Protein AF-A0A3L7P9T0-F1 (afdb_monomer_lite)

Sequence (134 aa):
MLFSHPSHRLPLMLLLAAAWAGSAAADTLTSGWISLGSGTQTPYYIRTTAVPGPTVMIVGGVHGDEPGGAAAANQIRTWSITKGTLVVIPSAAPQALDAGTREIPLEGNLNRNFPGVGESITATTGSTATALWA

Foldseek 3Di:
DDDDDDDDDDPPPDPPPPPPPPPQQDWDKDKDWQDLPPPDIFMKIKTAGPAADDEDEQEAALFQLRQPSLVVLVVCSPDDDDHGMYMTTSHLQVCRVVVNGRARVPQGRSVVQADDPPGDNCRGGGSSNNRVSD

pLDDT: mean 88.61, std 16.9, range [43.78, 98.88]

Structure (mmCIF, N/CA/C/O backbone):
data_AF-A0A3L7P9T0-F1
#
_entry.id   AF-A0A3L7P9T0-F1
#
loop_
_atom_site.group_PDB
_atom_site.id
_atom_site.type_symbol
_atom_site.label_atom_id
_atom_site.label_alt_id
_atom_site.label_comp_id
_atom_site.label_asym_id
_atom_site.label_entity_id
_atom_site.label_seq_id
_atom_site.pdbx_PDB_ins_code
_atom_site.Cartn_x
_atom_site.Cartn_y
_atom_site.Cartn_z
_atom_site.occupancy
_atom_site.B_iso_or_equiv
_atom_site.auth_seq_id
_atom_site.auth_comp_id
_atom_site.auth_asym_id
_atom_site.auth_atom_id
_atom_site.pdbx_PDB_model_num
ATOM 1 N N . MET A 1 1 ? -71.362 10.117 65.753 1.00 43.78 1 MET A N 1
ATOM 2 C CA . MET A 1 1 ? -70.928 9.124 64.749 1.00 43.78 1 MET A CA 1
ATOM 3 C C . MET A 1 1 ? -69.881 9.794 63.877 1.00 43.78 1 MET A C 1
ATOM 5 O O . MET A 1 1 ? -70.180 10.815 63.274 1.00 43.78 1 MET A O 1
ATOM 9 N N . LEU A 1 2 ? -68.642 9.301 63.945 1.00 46.09 2 LEU A N 1
ATOM 10 C CA . LEU A 1 2 ? -67.500 9.752 63.147 1.00 46.09 2 LEU A CA 1
ATOM 11 C C . LEU A 1 2 ? -67.660 9.271 61.702 1.00 46.09 2 LEU A C 1
ATOM 13 O O . LEU A 1 2 ? -67.942 8.092 61.529 1.00 46.09 2 LEU A O 1
ATOM 17 N N . PHE A 1 3 ? -67.339 10.101 60.706 1.00 45.12 3 PHE A N 1
ATOM 18 C CA . PHE A 1 3 ? -66.790 9.592 59.445 1.00 45.12 3 PHE A CA 1
ATOM 19 C C . PHE A 1 3 ? -65.657 10.490 58.935 1.00 45.12 3 PHE A C 1
ATOM 21 O O . PHE A 1 3 ? -65.831 11.660 58.604 1.00 45.12 3 PHE A O 1
ATOM 28 N N . SER A 1 4 ? -64.473 9.882 58.954 1.00 45.28 4 SER A N 1
ATOM 29 C CA . SER A 1 4 ? -63.189 10.340 58.433 1.00 45.28 4 SER A CA 1
ATOM 30 C C . SER A 1 4 ? -63.207 10.356 56.899 1.00 45.28 4 SER A C 1
ATOM 32 O O . SER A 1 4 ? -63.693 9.405 56.290 1.00 45.28 4 SER A O 1
ATOM 34 N N . HIS A 1 5 ? -62.668 11.405 56.272 1.00 47.41 5 HIS A N 1
ATOM 35 C CA . HIS A 1 5 ? -62.329 11.397 54.844 1.00 47.41 5 HIS A CA 1
ATOM 36 C C . HIS A 1 5 ? -60.896 10.863 54.673 1.00 47.41 5 HIS A C 1
ATOM 38 O O . HIS A 1 5 ? -59.975 11.468 55.229 1.00 47.41 5 HIS A O 1
ATOM 44 N N . PRO A 1 6 ? -60.655 9.786 53.902 1.00 55.00 6 PRO A N 1
ATOM 45 C CA . PRO A 1 6 ? -59.304 9.358 53.587 1.00 55.00 6 PRO A CA 1
ATOM 46 C C . PRO A 1 6 ? -58.730 10.192 52.438 1.00 55.00 6 PRO A C 1
ATOM 48 O O . PRO A 1 6 ? -59.330 10.369 51.379 1.00 55.00 6 PRO A O 1
ATOM 51 N N . SER A 1 7 ? -57.528 10.704 52.668 1.00 58.28 7 SER A N 1
ATOM 52 C CA . SER A 1 7 ? -56.674 11.378 51.703 1.00 58.28 7 SER A CA 1
ATOM 53 C C . SER A 1 7 ? -55.939 10.346 50.842 1.00 58.28 7 SER A C 1
ATOM 55 O O . SER A 1 7 ? -54.986 9.711 51.287 1.00 58.28 7 SER A O 1
ATOM 57 N N . HIS A 1 8 ? -56.338 10.192 49.579 1.00 48.03 8 HIS A N 1
ATOM 58 C CA . HIS A 1 8 ? -55.578 9.397 48.613 1.00 48.03 8 HIS A CA 1
ATOM 59 C C . HIS A 1 8 ? -54.615 10.299 47.839 1.00 48.03 8 HIS A C 1
ATOM 61 O O . HIS A 1 8 ? -54.967 10.921 46.839 1.00 48.03 8 HIS A O 1
ATOM 67 N N . ARG A 1 9 ? -53.372 10.382 48.324 1.00 58.03 9 ARG A N 1
ATOM 68 C CA . ARG A 1 9 ? -52.239 10.868 47.531 1.00 58.03 9 ARG A CA 1
ATOM 69 C C . ARG A 1 9 ? -51.804 9.730 46.605 1.00 58.03 9 ARG A C 1
ATOM 71 O O . ARG A 1 9 ? -51.322 8.714 47.096 1.00 58.03 9 ARG A O 1
ATOM 78 N N . LEU A 1 10 ? -51.970 9.882 45.291 1.00 51.66 10 LEU A N 1
ATOM 79 C CA . LEU A 1 10 ? -51.287 9.008 44.334 1.00 51.66 10 LEU A CA 1
ATOM 80 C C . LEU A 1 10 ? -49.772 9.261 44.435 1.00 51.66 10 LEU A C 1
ATOM 82 O O . LEU A 1 10 ? -49.360 10.419 44.329 1.00 51.66 10 LEU A O 1
ATOM 86 N N . PRO A 1 11 ? -48.920 8.235 44.596 1.00 52.88 11 PRO A N 1
ATOM 87 C CA . PRO A 1 11 ? -47.496 8.406 44.380 1.00 52.88 11 PRO A CA 1
ATOM 88 C C . PRO A 1 11 ? -47.233 8.389 42.869 1.00 52.88 11 PRO A C 1
ATOM 90 O O . PRO A 1 11 ? -47.448 7.387 42.190 1.00 52.88 11 PRO A O 1
ATOM 93 N N . LEU A 1 12 ? -46.770 9.519 42.336 1.00 52.06 12 LEU A N 1
ATOM 94 C CA . LEU A 1 12 ? -46.211 9.613 40.992 1.00 52.06 12 LEU A CA 1
ATOM 95 C C . LEU A 1 12 ? -44.871 8.855 40.980 1.00 52.06 12 LEU A C 1
ATOM 97 O O . LEU A 1 12 ? -43.827 9.423 41.292 1.00 52.06 12 LEU A O 1
ATOM 101 N N . MET A 1 13 ? -44.894 7.559 40.664 1.00 54.59 13 MET A N 1
ATOM 102 C CA . MET A 1 13 ? -43.674 6.816 40.334 1.00 54.59 13 MET A CA 1
ATOM 103 C C . MET A 1 13 ? -43.201 7.255 38.944 1.00 54.59 13 MET A C 1
ATOM 105 O O . MET A 1 13 ? -43.663 6.745 37.926 1.00 54.59 13 MET A O 1
ATOM 109 N N . LEU A 1 14 ? -42.271 8.214 38.902 1.00 55.16 14 LEU A N 1
ATOM 110 C CA . LEU A 1 14 ? -41.433 8.446 37.728 1.00 55.16 14 LEU A CA 1
ATOM 111 C C . LEU A 1 14 ? -40.495 7.241 37.555 1.00 55.16 14 LEU A C 1
ATOM 113 O O . LEU A 1 14 ? -39.479 7.121 38.235 1.00 55.16 14 LEU A O 1
ATOM 117 N N . LEU A 1 15 ? -40.834 6.350 36.627 1.00 55.00 15 LEU A N 1
ATOM 118 C CA . LEU A 1 15 ? -39.900 5.373 36.074 1.00 55.00 15 LEU A CA 1
ATOM 119 C C . LEU A 1 15 ? -38.939 6.106 35.124 1.00 55.00 15 LEU A C 1
ATOM 121 O O . LEU A 1 15 ? -39.230 6.262 33.940 1.00 55.00 15 LEU A O 1
ATOM 125 N N . LEU A 1 16 ? -37.786 6.559 35.629 1.00 58.47 16 LEU A N 1
ATOM 126 C CA . LEU A 1 16 ? -36.643 6.853 34.760 1.00 58.47 16 LEU A CA 1
ATOM 127 C C . LEU A 1 16 ? -36.048 5.520 34.290 1.00 58.47 16 LEU A C 1
ATOM 129 O O . LEU A 1 16 ? -35.190 4.934 34.947 1.00 58.47 16 LEU A O 1
ATOM 133 N N . ALA A 1 17 ? -36.503 5.038 33.137 1.00 59.44 17 ALA A N 1
ATOM 134 C CA . ALA A 1 17 ? -35.772 4.031 32.385 1.00 59.44 17 ALA A CA 1
ATOM 135 C C . ALA A 1 17 ? -34.532 4.703 31.776 1.00 59.44 17 ALA A C 1
ATOM 137 O O . ALA A 1 17 ? -34.589 5.294 30.699 1.00 59.44 17 ALA A O 1
ATOM 138 N N . ALA A 1 18 ? -33.405 4.658 32.488 1.00 60.34 18 ALA A N 1
ATOM 139 C CA . ALA A 1 18 ? -32.116 5.012 31.913 1.00 60.34 18 ALA A CA 1
ATOM 140 C C . ALA A 1 18 ? -31.734 3.927 30.896 1.00 60.34 18 ALA A C 1
ATOM 142 O O . ALA A 1 18 ? -31.182 2.886 31.250 1.00 60.34 18 ALA A O 1
ATOM 143 N N . ALA A 1 19 ? -32.065 4.154 29.626 1.00 58.62 19 ALA A N 1
ATOM 144 C CA . ALA A 1 19 ? -31.534 3.364 28.530 1.00 58.62 19 ALA A CA 1
ATOM 145 C C . ALA A 1 19 ? -30.025 3.632 28.445 1.00 58.62 19 ALA A C 1
ATOM 147 O O . ALA A 1 19 ? -29.583 4.615 27.853 1.00 58.62 19 ALA A O 1
ATOM 148 N N . TRP A 1 20 ? -29.227 2.766 29.070 1.00 59.97 20 TRP A N 1
ATOM 149 C CA . TRP A 1 20 ? -27.795 2.680 28.813 1.00 59.97 20 TRP A CA 1
ATOM 150 C C . TRP A 1 20 ? -27.614 2.090 27.413 1.00 59.97 20 TRP A C 1
ATOM 152 O O . TRP A 1 20 ? -27.397 0.893 27.233 1.00 59.97 20 TRP A O 1
ATOM 162 N N . ALA A 1 21 ? -27.760 2.933 26.392 1.00 57.53 21 ALA A N 1
ATOM 163 C CA . ALA A 1 21 ? -27.216 2.631 25.084 1.00 57.53 21 ALA A CA 1
ATOM 164 C C . ALA A 1 21 ? -25.694 2.668 25.243 1.00 57.53 21 ALA A C 1
ATOM 166 O O . ALA A 1 21 ? -25.085 3.738 25.244 1.00 57.53 21 ALA A O 1
ATOM 167 N N . GLY A 1 22 ? -25.081 1.503 25.460 1.00 53.19 22 GLY A N 1
ATOM 168 C CA . GLY A 1 22 ? -23.640 1.365 25.319 1.00 53.19 22 GLY A CA 1
ATOM 169 C C . GLY A 1 22 ? -23.285 1.843 23.919 1.00 53.19 22 GLY A C 1
ATOM 170 O O . GLY A 1 22 ? -23.660 1.203 22.940 1.00 53.19 22 GLY A O 1
ATOM 171 N N . SER A 1 23 ? -22.643 3.006 23.820 1.00 59.69 23 SER A N 1
ATOM 172 C CA . SER A 1 23 ? -22.140 3.501 22.548 1.00 59.69 23 SER A CA 1
ATOM 173 C C . SER A 1 23 ? -21.112 2.478 22.082 1.00 59.69 23 SER A C 1
ATOM 175 O O . SER A 1 23 ? -20.036 2.372 22.673 1.00 59.69 23 SER A O 1
ATOM 177 N N . ALA A 1 24 ? -21.463 1.648 21.098 1.00 59.62 24 ALA A N 1
ATOM 178 C CA . ALA A 1 24 ? -20.465 0.864 20.396 1.00 59.62 24 ALA A CA 1
ATOM 179 C C . ALA A 1 24 ? -19.490 1.895 19.835 1.00 59.62 24 ALA A C 1
ATOM 181 O O . ALA A 1 24 ? -19.885 2.712 19.005 1.00 59.62 24 ALA A O 1
ATOM 182 N N . ALA A 1 25 ? -18.272 1.944 20.377 1.00 62.47 25 ALA A N 1
ATOM 183 C CA . ALA A 1 25 ? -17.269 2.882 19.910 1.00 62.47 25 ALA A CA 1
ATOM 184 C C . ALA A 1 25 ? -17.086 2.634 18.410 1.00 62.47 25 ALA A C 1
ATOM 186 O O . ALA A 1 25 ? -16.569 1.588 18.017 1.00 62.47 25 ALA A O 1
ATOM 187 N N . ALA A 1 26 ? -17.615 3.550 17.597 1.00 70.69 26 ALA A N 1
ATOM 188 C CA . ALA A 1 26 ? -17.604 3.425 16.152 1.00 70.69 26 ALA A CA 1
ATOM 189 C C . ALA A 1 26 ? -16.150 3.311 15.690 1.00 70.69 26 ALA A C 1
ATOM 191 O O . ALA A 1 26 ? -15.275 4.020 16.195 1.00 70.69 26 ALA A O 1
ATOM 192 N N . ASP A 1 27 ? -15.884 2.395 14.767 1.00 87.12 27 ASP A N 1
ATOM 193 C CA . ASP A 1 27 ? -14.578 2.320 14.146 1.00 87.12 27 ASP A CA 1
ATOM 194 C C . ASP A 1 27 ? -14.406 3.496 13.175 1.00 87.12 27 ASP A C 1
ATOM 196 O O . ASP A 1 27 ? -15.304 3.867 12.419 1.00 87.12 27 ASP A O 1
ATOM 200 N N . THR A 1 28 ? -13.241 4.131 13.224 1.00 94.75 28 THR A N 1
ATOM 201 C CA . THR A 1 28 ? -12.940 5.289 12.381 1.00 94.75 28 THR A CA 1
ATOM 202 C C . THR A 1 28 ? -12.283 4.800 11.105 1.00 94.75 28 THR A C 1
ATOM 204 O O . THR A 1 28 ? -11.268 4.112 11.179 1.00 94.75 28 THR A O 1
ATOM 207 N N . LEU A 1 29 ? -12.825 5.181 9.946 1.00 96.88 29 LEU A N 1
ATOM 208 C CA . LEU A 1 29 ? -12.190 4.981 8.645 1.00 96.88 29 LEU A CA 1
ATOM 209 C C . LEU A 1 29 ? -11.655 6.316 8.120 1.00 96.88 29 LEU A C 1
ATOM 211 O O . LEU A 1 29 ? -12.430 7.214 7.795 1.00 96.88 29 LEU A O 1
ATOM 215 N N . THR A 1 30 ? -10.339 6.408 7.981 1.00 97.69 30 THR A N 1
ATOM 216 C CA . THR A 1 30 ? -9.649 7.523 7.326 1.00 97.69 30 THR A CA 1
ATOM 217 C C . THR A 1 30 ? -9.069 7.043 6.002 1.00 97.69 30 THR A C 1
ATOM 219 O O . THR A 1 30 ? -8.604 5.910 5.895 1.00 97.69 30 THR A O 1
ATOM 222 N N . SER A 1 31 ? -9.072 7.895 4.982 1.00 98.31 31 SER A N 1
ATOM 223 C CA . SER A 1 31 ? -8.452 7.596 3.690 1.00 98.31 31 SER A CA 1
ATOM 224 C C . SER A 1 31 ? -7.767 8.820 3.111 1.00 98.31 31 SER A C 1
ATOM 226 O O . SER A 1 31 ? -8.177 9.948 3.384 1.00 98.31 31 SER A O 1
ATOM 228 N N . GLY A 1 32 ? -6.780 8.590 2.258 1.00 98.44 32 GLY A N 1
ATOM 229 C CA . GLY A 1 32 ? -6.085 9.641 1.530 1.00 98.44 32 GLY A CA 1
ATOM 230 C C . GLY A 1 32 ? -5.346 9.078 0.328 1.00 98.44 32 GLY A C 1
ATOM 231 O O . GLY A 1 32 ? -5.596 7.948 -0.092 1.00 98.44 32 GLY A O 1
ATOM 232 N N . TRP A 1 33 ? -4.433 9.877 -0.209 1.00 98.44 33 TRP A N 1
ATOM 233 C CA . TRP A 1 33 ? -3.645 9.542 -1.387 1.00 98.44 33 TRP A CA 1
ATOM 234 C C . TRP A 1 33 ? -2.156 9.667 -1.078 1.00 98.44 33 TRP A C 1
ATOM 236 O O . TRP A 1 33 ? -1.737 10.618 -0.419 1.00 98.44 33 TRP A O 1
ATOM 246 N N . ILE A 1 34 ? -1.369 8.713 -1.568 1.00 98.31 34 ILE A N 1
ATOM 247 C CA . ILE A 1 34 ? 0.094 8.762 -1.592 1.00 98.31 34 ILE A CA 1
ATOM 248 C C . ILE A 1 34 ? 0.491 9.202 -2.999 1.00 98.31 34 ILE A C 1
ATOM 250 O O . ILE A 1 34 ? 0.130 8.537 -3.969 1.00 98.31 34 ILE A O 1
ATOM 254 N N . SER A 1 35 ? 1.208 10.318 -3.118 1.00 97.81 35 SER A N 1
ATOM 255 C CA . SER A 1 35 ? 1.745 10.784 -4.401 1.00 97.81 35 SER A CA 1
ATOM 256 C C . SER A 1 35 ? 2.966 9.948 -4.777 1.00 97.81 35 SER A C 1
ATOM 258 O O . SER A 1 35 ? 3.954 9.959 -4.050 1.00 97.81 35 SER A O 1
ATOM 260 N N . LEU A 1 36 ? 2.906 9.240 -5.905 1.00 96.69 36 LEU A N 1
ATOM 261 C CA . LEU A 1 36 ? 3.955 8.333 -6.390 1.00 96.69 36 LEU A CA 1
ATOM 262 C C . LEU A 1 36 ? 4.905 9.004 -7.395 1.00 96.69 36 LEU A C 1
ATOM 264 O O . LEU A 1 36 ? 5.685 8.327 -8.052 1.00 96.69 36 LEU A O 1
ATOM 268 N N . GLY A 1 37 ? 4.825 10.330 -7.541 1.00 91.19 37 GLY A N 1
ATOM 269 C CA . GLY A 1 37 ? 5.550 11.067 -8.576 1.00 91.19 37 GLY A CA 1
ATOM 270 C C . GLY A 1 37 ? 4.837 11.054 -9.932 1.00 91.19 37 GLY A C 1
ATOM 271 O O . GLY A 1 37 ? 3.866 10.332 -10.153 1.00 91.19 37 GLY A O 1
ATOM 272 N N . SER A 1 38 ? 5.285 11.925 -10.844 1.00 87.50 38 SER A N 1
ATOM 273 C CA . SER A 1 38 ? 4.786 12.011 -12.232 1.00 87.50 38 SER A CA 1
ATOM 274 C C . SER A 1 38 ? 3.255 12.096 -12.367 1.00 87.50 38 SER A C 1
ATOM 276 O O . SER A 1 38 ? 2.673 11.584 -13.319 1.00 87.50 38 SER A O 1
ATOM 278 N N . GLY A 1 39 ? 2.582 12.717 -11.393 1.00 91.31 39 GLY A N 1
ATOM 279 C CA . GLY A 1 39 ? 1.120 12.845 -11.359 1.00 91.31 39 GLY A CA 1
ATOM 280 C C . GLY A 1 39 ? 0.356 11.563 -11.003 1.00 91.31 39 GLY A C 1
ATOM 281 O O . GLY A 1 39 ? -0.873 11.583 -11.007 1.00 91.31 39 GLY A O 1
ATOM 282 N N . THR A 1 40 ? 1.044 10.465 -10.676 1.00 94.50 40 THR A N 1
ATOM 283 C CA . THR A 1 40 ? 0.403 9.228 -10.212 1.00 94.50 40 THR A CA 1
ATOM 284 C C . THR A 1 40 ? 0.216 9.249 -8.699 1.00 94.50 40 THR A C 1
ATOM 286 O O . THR A 1 40 ? 1.035 9.788 -7.958 1.00 94.50 40 THR A O 1
ATOM 289 N N . GLN A 1 41 ? -0.865 8.634 -8.230 1.00 97.81 41 GLN A N 1
ATOM 290 C CA . GLN A 1 41 ? -1.165 8.480 -6.815 1.00 97.81 41 GLN A CA 1
ATOM 291 C C . GLN A 1 41 ? -1.816 7.126 -6.539 1.00 97.81 41 GLN A C 1
ATOM 293 O O . GLN A 1 41 ? -2.500 6.575 -7.402 1.00 97.81 41 GLN A O 1
ATOM 298 N N . THR A 1 42 ? -1.634 6.610 -5.327 1.00 98.31 42 THR A N 1
ATOM 299 C CA . THR A 1 42 ? -2.339 5.416 -4.841 1.00 98.31 42 THR A CA 1
ATOM 300 C C . THR A 1 42 ? -3.132 5.729 -3.575 1.00 98.31 42 THR A C 1
ATOM 302 O O . THR A 1 42 ? -2.649 6.492 -2.732 1.00 98.31 42 THR A O 1
ATOM 305 N N . PRO A 1 43 ? -4.362 5.205 -3.420 1.00 98.50 43 PRO A N 1
ATOM 306 C CA . PRO A 1 43 ? -5.138 5.451 -2.222 1.00 98.50 43 PRO A CA 1
ATOM 307 C C . PRO A 1 43 ? -4.658 4.577 -1.061 1.00 98.50 43 PRO A C 1
ATOM 309 O O . PRO A 1 43 ? -4.302 3.409 -1.237 1.00 98.50 43 PRO A O 1
ATOM 312 N N . TYR A 1 44 ? -4.761 5.115 0.149 1.00 98.69 44 TYR A N 1
ATOM 313 C CA . TYR A 1 44 ? -4.640 4.341 1.380 1.00 98.69 44 TYR A CA 1
ATOM 314 C C . TYR A 1 44 ? -5.914 4.449 2.220 1.00 98.69 44 TYR A C 1
ATOM 316 O O . TYR A 1 44 ? -6.661 5.429 2.139 1.00 98.69 44 TYR A O 1
ATOM 324 N N . TYR A 1 45 ? -6.134 3.443 3.062 1.00 98.75 45 TYR A N 1
ATOM 325 C CA . TYR A 1 45 ? -7.250 3.360 3.998 1.00 98.75 45 TYR A CA 1
ATOM 326 C C . TYR A 1 45 ? -6.727 2.923 5.362 1.00 98.75 45 TYR A C 1
ATOM 328 O O . TYR A 1 45 ? -5.952 1.975 5.446 1.00 98.75 45 TYR A O 1
ATOM 336 N N . ILE A 1 46 ? -7.153 3.596 6.425 1.00 98.56 46 ILE A N 1
ATOM 337 C CA . ILE A 1 46 ? -6.808 3.273 7.809 1.00 98.56 46 ILE A CA 1
ATOM 338 C C . ILE A 1 46 ? -8.109 3.140 8.584 1.00 98.56 46 ILE A C 1
ATOM 340 O O . ILE A 1 46 ? -8.837 4.120 8.748 1.00 98.56 46 ILE A O 1
ATOM 344 N N . ARG A 1 47 ? -8.400 1.930 9.057 1.00 98.06 47 ARG A N 1
ATOM 345 C CA . ARG A 1 47 ? -9.504 1.661 9.974 1.00 98.06 47 ARG A CA 1
ATOM 346 C C . ARG A 1 47 ? -8.954 1.438 11.375 1.00 98.06 47 ARG A C 1
ATOM 348 O O . ARG A 1 47 ? -8.162 0.521 11.567 1.00 98.06 47 ARG A O 1
ATOM 355 N N . THR A 1 48 ? -9.404 2.226 12.344 1.00 97.75 48 THR A N 1
ATOM 356 C CA . THR A 1 48 ? -8.962 2.138 13.743 1.00 97.75 48 THR A CA 1
ATOM 357 C C . THR A 1 48 ? -10.156 1.921 14.660 1.00 97.75 48 THR A C 1
ATOM 359 O O . THR A 1 48 ? -11.189 2.571 14.512 1.00 97.75 48 THR A O 1
ATOM 362 N N . THR A 1 49 ? -10.006 1.027 15.634 1.00 96.81 49 THR A N 1
ATOM 363 C CA . THR A 1 49 ? -11.013 0.793 16.682 1.00 96.81 49 THR A CA 1
ATOM 364 C C . THR A 1 49 ? -10.588 1.425 18.006 1.00 96.81 49 THR A C 1
ATOM 366 O O . THR A 1 49 ? -9.404 1.660 18.238 1.00 96.81 49 THR A O 1
ATOM 369 N N . ALA A 1 50 ? -11.539 1.638 18.918 1.00 95.06 50 ALA A N 1
ATOM 370 C CA . ALA A 1 50 ? -11.224 2.061 20.284 1.00 95.06 50 ALA A CA 1
ATOM 371 C C . ALA A 1 50 ? -10.625 0.938 21.155 1.00 95.06 50 ALA A C 1
ATOM 373 O O . ALA A 1 50 ? -10.104 1.214 22.234 1.00 95.06 50 ALA A O 1
ATOM 374 N N . VAL A 1 51 ? -10.710 -0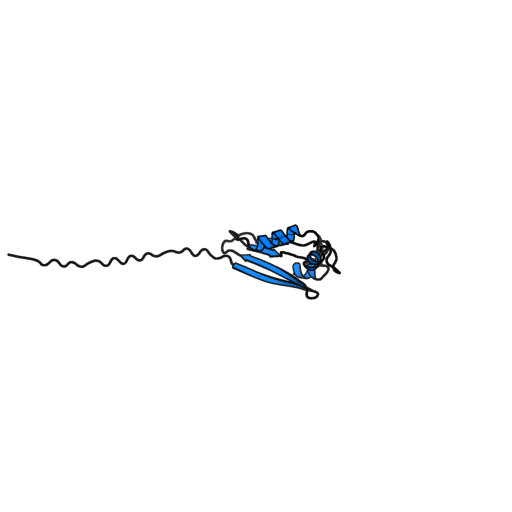.325 20.718 1.00 95.75 51 VAL A N 1
ATOM 375 C CA . VAL A 1 51 ? -10.171 -1.474 21.456 1.00 95.75 51 VAL A CA 1
ATOM 376 C C . VAL A 1 51 ? -8.704 -1.672 21.059 1.00 95.75 51 VAL A C 1
ATOM 378 O O . VAL A 1 51 ? -8.435 -1.967 19.892 1.00 95.75 51 VAL A O 1
ATOM 381 N N . PRO A 1 52 ? -7.738 -1.563 21.993 1.00 95.38 52 PRO A N 1
ATOM 382 C CA . PRO A 1 52 ? -6.328 -1.757 21.675 1.00 95.38 52 PRO A CA 1
ATOM 383 C C . PRO A 1 52 ? -6.052 -3.129 21.047 1.00 95.38 52 PRO A C 1
ATOM 385 O O . PRO A 1 52 ? -6.606 -4.156 21.448 1.00 95.38 52 PRO A O 1
ATOM 388 N N . GLY A 1 53 ? -5.164 -3.151 20.059 1.00 96.88 53 GLY A N 1
ATOM 389 C CA . GLY A 1 53 ? -4.819 -4.348 19.306 1.00 96.88 53 GLY A CA 1
ATOM 390 C C . GLY A 1 53 ? -3.661 -4.092 18.342 1.00 96.88 53 GLY A C 1
ATOM 391 O O . GLY A 1 53 ? -3.128 -2.983 18.314 1.00 96.88 53 GLY A O 1
ATOM 392 N N . PRO A 1 54 ? -3.253 -5.110 17.570 1.00 98.38 54 PRO A N 1
ATOM 393 C CA . PRO A 1 54 ? -2.166 -4.969 16.612 1.00 98.38 54 PRO A CA 1
ATOM 394 C C . PRO A 1 54 ? -2.539 -4.028 15.462 1.00 98.38 54 PRO A C 1
ATOM 396 O O . PRO A 1 54 ? -3.716 -3.847 15.139 1.00 98.38 54 PRO A O 1
ATOM 399 N N . THR A 1 55 ? -1.512 -3.499 14.802 1.00 98.62 55 THR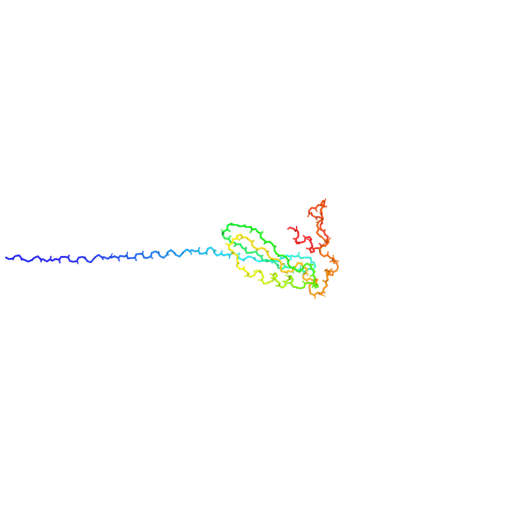 A N 1
ATOM 400 C CA . THR A 1 55 ? -1.641 -2.893 13.477 1.00 98.62 55 THR A CA 1
ATOM 401 C C . THR A 1 55 ? -1.332 -3.947 12.424 1.00 98.62 55 THR A C 1
ATOM 403 O O . THR A 1 55 ? -0.277 -4.579 12.474 1.00 98.62 55 THR A O 1
ATOM 406 N N . VAL A 1 56 ? -2.237 -4.127 11.465 1.00 98.50 56 VAL A N 1
ATOM 407 C CA . VAL A 1 56 ? -2.028 -4.976 10.286 1.00 98.50 56 VAL A CA 1
ATOM 408 C C . VAL A 1 56 ? -2.022 -4.087 9.052 1.00 98.50 56 VAL A C 1
ATOM 410 O O . VAL A 1 56 ? -2.959 -3.319 8.847 1.00 98.50 56 VAL A O 1
ATOM 413 N N . MET A 1 57 ? -0.979 -4.199 8.232 1.00 98.44 57 MET A N 1
ATOM 414 C CA . MET A 1 57 ? -0.887 -3.523 6.941 1.00 98.44 57 MET A CA 1
ATOM 415 C C . MET A 1 57 ? -1.049 -4.536 5.810 1.00 98.44 57 MET A C 1
ATOM 417 O O . MET A 1 57 ? -0.405 -5.584 5.814 1.00 98.44 57 MET A O 1
ATOM 421 N N . ILE A 1 58 ? -1.905 -4.217 4.844 1.00 98.62 58 ILE A N 1
ATOM 422 C CA . ILE A 1 58 ? -2.152 -5.023 3.650 1.00 98.62 58 ILE A CA 1
ATOM 423 C C . ILE A 1 58 ? -1.833 -4.173 2.429 1.00 98.62 58 ILE A C 1
ATOM 425 O O . ILE A 1 58 ? -2.406 -3.101 2.237 1.00 98.62 58 ILE A O 1
ATOM 429 N N . VAL A 1 59 ? -0.932 -4.675 1.592 1.00 98.56 59 VAL A N 1
ATOM 430 C CA . VAL A 1 59 ? -0.529 -4.027 0.346 1.00 98.56 59 VAL A CA 1
ATOM 431 C C . VAL A 1 59 ? -0.817 -4.980 -0.805 1.00 98.56 59 VAL A C 1
ATOM 433 O O . VAL A 1 59 ? -0.307 -6.099 -0.830 1.00 98.56 59 VAL A O 1
ATOM 436 N N . GLY A 1 60 ? -1.665 -4.546 -1.732 1.00 98.56 60 GLY A N 1
ATOM 437 C CA . GLY A 1 60 ? -1.935 -5.246 -2.987 1.00 98.56 60 GLY A CA 1
ATOM 438 C C . GLY A 1 60 ? -1.198 -4.599 -4.160 1.00 98.56 60 GLY A C 1
ATOM 439 O O . GLY A 1 60 ? -0.687 -3.488 -4.045 1.00 98.56 60 GLY A O 1
ATOM 440 N N . GLY A 1 61 ? -1.149 -5.289 -5.302 1.00 98.06 61 GLY A N 1
ATOM 441 C CA . GLY A 1 61 ? -0.692 -4.708 -6.572 1.00 98.06 61 GLY A CA 1
ATOM 442 C C . GLY A 1 61 ? 0.757 -4.217 -6.568 1.00 98.06 61 GLY A C 1
ATOM 443 O O . GLY A 1 61 ? 1.026 -3.122 -7.052 1.00 98.06 61 GLY A O 1
ATOM 444 N N . VAL A 1 62 ? 1.683 -4.990 -5.990 1.00 98.19 62 VAL A N 1
ATOM 445 C CA . VAL A 1 62 ? 3.130 -4.713 -6.099 1.00 98.19 62 VAL A CA 1
ATOM 446 C C . VAL A 1 62 ? 3.630 -4.980 -7.523 1.00 98.19 62 VAL A C 1
ATOM 448 O O . VAL A 1 62 ? 4.465 -4.237 -8.032 1.00 98.19 62 VAL A O 1
ATOM 451 N N . HIS A 1 63 ? 3.091 -6.016 -8.168 1.00 98.56 63 HIS A N 1
ATOM 452 C CA . HIS A 1 63 ? 3.265 -6.318 -9.588 1.00 98.56 63 HIS A CA 1
ATOM 453 C C . HIS A 1 63 ? 1.910 -6.206 -10.288 1.00 98.56 63 HIS A C 1
ATOM 455 O O . HIS A 1 63 ? 0.882 -6.593 -9.729 1.00 98.56 63 HIS A O 1
ATOM 461 N N . GLY A 1 64 ? 1.897 -5.622 -11.483 1.00 97.62 64 GLY A N 1
ATOM 462 C CA . GLY A 1 64 ? 0.665 -5.288 -12.194 1.00 97.62 64 GLY A CA 1
ATOM 463 C C . GLY A 1 64 ? 0.034 -6.434 -12.977 1.00 97.62 64 GLY A C 1
ATOM 464 O O . GLY A 1 64 ? -1.174 -6.447 -13.192 1.00 97.62 64 GLY A O 1
ATOM 465 N N . ASP A 1 65 ? 0.826 -7.437 -13.342 1.00 98.19 65 ASP A N 1
ATOM 466 C CA . ASP A 1 65 ? 0.373 -8.694 -13.943 1.00 98.19 65 ASP A CA 1
ATOM 467 C C . ASP A 1 65 ? -0.188 -9.694 -12.907 1.00 98.19 65 ASP A C 1
ATOM 469 O O . ASP A 1 65 ? -0.620 -10.791 -13.262 1.00 98.19 65 ASP A O 1
ATOM 473 N N . GLU A 1 66 ? -0.261 -9.296 -11.630 1.00 98.00 66 GLU A N 1
ATOM 474 C CA . GLU A 1 66 ? -0.783 -10.080 -10.502 1.00 98.00 66 GLU A CA 1
ATOM 475 C C . GLU A 1 66 ? -2.043 -9.421 -9.867 1.00 98.00 66 GLU A C 1
ATOM 477 O O . GLU A 1 66 ? -2.062 -9.085 -8.675 1.00 98.00 66 GLU A O 1
ATOM 482 N N . PRO A 1 67 ? -3.155 -9.233 -10.611 1.00 97.81 67 PRO A N 1
ATOM 483 C CA . PRO A 1 67 ? -4.286 -8.395 -10.180 1.00 97.81 67 PRO A CA 1
ATOM 484 C C . PRO A 1 67 ? -5.066 -8.937 -8.969 1.00 97.81 67 PRO A C 1
ATOM 486 O O . PRO A 1 67 ? -5.790 -8.189 -8.307 1.00 97.81 67 PRO A O 1
ATOM 489 N N . GLY A 1 68 ? -4.933 -10.229 -8.649 1.00 98.62 68 GLY A N 1
ATOM 490 C CA . GLY A 1 68 ? -5.680 -10.875 -7.564 1.00 98.62 68 GLY A CA 1
ATOM 491 C C . GLY A 1 68 ? -5.416 -10.254 -6.189 1.00 98.62 68 GLY A C 1
ATOM 492 O O . GLY A 1 68 ? -6.357 -10.025 -5.427 1.00 98.62 68 GLY A O 1
ATOM 493 N N . GLY A 1 69 ? -4.158 -9.911 -5.890 1.00 98.19 69 GLY A N 1
ATOM 494 C CA . GLY A 1 69 ? -3.797 -9.258 -4.629 1.00 98.19 69 GLY A CA 1
ATOM 495 C C . GLY A 1 69 ? -4.393 -7.854 -4.509 1.00 98.19 69 GLY A C 1
ATOM 496 O O . GLY A 1 69 ? -4.890 -7.481 -3.447 1.00 98.19 69 GLY A O 1
ATOM 497 N N . ALA A 1 70 ? -4.415 -7.100 -5.614 1.00 98.62 70 ALA A N 1
ATOM 498 C CA . ALA A 1 70 ? -5.022 -5.773 -5.647 1.00 98.62 70 ALA A CA 1
ATOM 499 C C . ALA A 1 70 ? -6.545 -5.830 -5.455 1.00 98.62 70 ALA A C 1
ATOM 501 O O . ALA A 1 70 ? -7.112 -5.071 -4.666 1.00 98.62 70 ALA A O 1
ATOM 502 N N . ALA A 1 71 ? -7.209 -6.784 -6.114 1.00 98.69 71 ALA A N 1
ATOM 503 C CA . ALA A 1 71 ? -8.642 -7.006 -5.960 1.00 98.69 71 ALA A CA 1
ATOM 504 C C . ALA A 1 71 ? -9.013 -7.405 -4.520 1.00 98.69 71 ALA A C 1
ATOM 506 O O . ALA A 1 71 ? -9.948 -6.840 -3.948 1.00 98.69 71 ALA A O 1
ATOM 507 N N . ALA A 1 72 ? -8.257 -8.325 -3.910 1.00 98.75 72 ALA A N 1
ATOM 508 C CA . ALA A 1 72 ? -8.469 -8.739 -2.525 1.00 98.75 72 ALA A CA 1
ATOM 509 C C . ALA A 1 72 ? -8.269 -7.571 -1.548 1.00 98.75 72 ALA A C 1
ATOM 511 O O . ALA A 1 72 ? -9.137 -7.312 -0.716 1.00 98.75 72 AL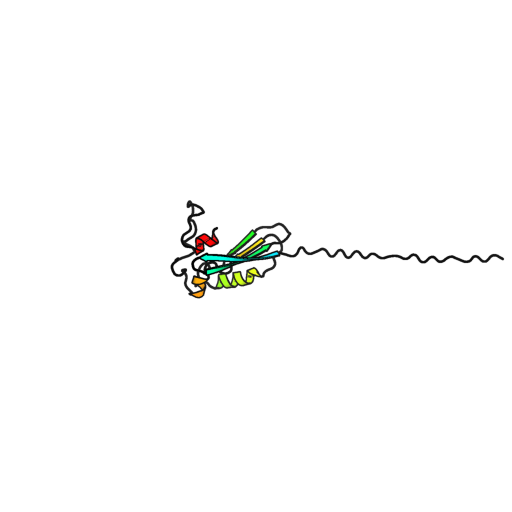A A O 1
ATOM 512 N N . ALA A 1 73 ? -7.182 -6.806 -1.682 1.00 98.75 73 ALA A N 1
ATOM 513 C CA . ALA A 1 73 ? -6.937 -5.632 -0.845 1.00 98.75 73 ALA A CA 1
ATOM 514 C C . ALA A 1 73 ? -8.044 -4.568 -1.006 1.00 98.75 73 ALA A C 1
ATOM 516 O O . ALA A 1 73 ? -8.507 -3.992 -0.018 1.00 98.75 73 ALA A O 1
ATOM 517 N N . ASN A 1 74 ? -8.547 -4.361 -2.227 1.00 98.44 74 ASN A N 1
ATOM 518 C CA . ASN A 1 74 ? -9.665 -3.451 -2.483 1.00 98.44 74 ASN A CA 1
ATOM 519 C C . ASN A 1 74 ? -10.987 -3.907 -1.836 1.00 98.44 74 ASN A C 1
ATOM 521 O O . ASN A 1 74 ? -11.819 -3.061 -1.519 1.00 98.44 74 ASN A O 1
ATOM 525 N N . GLN A 1 75 ? -11.191 -5.208 -1.616 1.00 98.56 75 GLN A N 1
ATOM 526 C CA . GLN A 1 75 ? -12.314 -5.705 -0.811 1.00 98.56 75 GLN A CA 1
ATOM 527 C C . GLN A 1 75 ? -12.035 -5.557 0.689 1.00 98.56 75 GLN A C 1
ATOM 529 O O . GLN A 1 75 ? -12.885 -5.080 1.437 1.00 98.56 75 GLN A O 1
ATOM 534 N N . ILE A 1 76 ? -10.830 -5.917 1.140 1.00 98.56 76 ILE A N 1
ATOM 535 C CA . ILE A 1 76 ? -10.467 -5.908 2.563 1.00 98.56 76 ILE A CA 1
ATOM 536 C C . ILE A 1 76 ? -10.527 -4.500 3.166 1.00 98.56 76 ILE A C 1
ATOM 538 O O . ILE A 1 76 ? -10.893 -4.354 4.331 1.00 98.56 76 ILE A O 1
ATOM 542 N N . ARG A 1 77 ? -10.264 -3.440 2.388 1.00 98.06 77 ARG A N 1
ATOM 543 C CA . ARG A 1 77 ? -10.373 -2.052 2.884 1.00 98.06 77 ARG A CA 1
ATOM 544 C C . ARG A 1 77 ? -11.753 -1.702 3.462 1.00 98.06 77 ARG A C 1
ATOM 546 O O . ARG A 1 77 ? -11.868 -0.733 4.210 1.00 98.06 77 ARG A O 1
ATOM 553 N N . THR A 1 78 ? -12.805 -2.447 3.108 1.00 96.62 78 THR A N 1
ATOM 554 C CA . THR A 1 78 ? -14.166 -2.218 3.614 1.00 96.62 78 THR A CA 1
ATOM 555 C C . THR A 1 78 ? -14.522 -3.098 4.811 1.00 96.62 78 THR A C 1
ATOM 557 O O . THR A 1 78 ? -15.612 -2.941 5.357 1.00 96.62 78 THR A O 1
ATOM 560 N N . TRP A 1 79 ? -13.651 -4.019 5.229 1.00 96.31 79 TRP A N 1
ATOM 561 C CA . TRP A 1 79 ? -13.918 -4.915 6.353 1.00 96.31 79 TRP A CA 1
ATOM 562 C C . TRP A 1 79 ? -13.964 -4.153 7.674 1.00 96.31 79 TRP A C 1
ATOM 564 O O . TRP A 1 79 ? -13.149 -3.264 7.918 1.00 96.31 79 TRP A O 1
ATOM 574 N N . SER A 1 80 ? -14.891 -4.540 8.546 1.00 94.62 80 SER A N 1
ATOM 575 C CA . SER A 1 80 ? -14.866 -4.179 9.964 1.00 94.62 80 SER A CA 1
ATOM 576 C C . SER A 1 80 ? -13.831 -5.028 10.704 1.00 94.62 80 SER A C 1
ATOM 578 O O . SER A 1 80 ? -13.686 -6.217 10.414 1.00 94.62 80 SER A O 1
ATOM 580 N N . ILE A 1 81 ? -13.173 -4.454 11.709 1.00 95.94 81 ILE A N 1
ATOM 581 C CA . ILE A 1 81 ? -12.235 -5.166 12.589 1.00 95.94 81 ILE A CA 1
ATOM 582 C C . ILE A 1 81 ? -12.686 -5.046 14.049 1.00 95.94 81 ILE A C 1
ATOM 584 O O . ILE A 1 81 ? -13.360 -4.091 14.419 1.00 95.94 81 ILE A O 1
ATOM 588 N N . THR A 1 82 ? -12.335 -6.024 14.887 1.00 95.62 82 THR A N 1
ATOM 589 C CA . THR A 1 82 ? -12.803 -6.087 16.286 1.00 95.62 82 THR A CA 1
ATOM 590 C C . THR A 1 82 ? -11.881 -5.383 17.282 1.00 95.62 82 THR A C 1
ATOM 592 O O . THR A 1 82 ? -12.336 -5.002 18.359 1.00 95.62 82 THR A O 1
ATOM 595 N N . LYS A 1 83 ? -10.592 -5.226 16.953 1.00 96.12 83 LYS A N 1
ATOM 596 C CA . LYS A 1 83 ? -9.593 -4.498 17.750 1.00 96.12 83 LYS A CA 1
ATOM 597 C C . LYS A 1 83 ? -8.394 -4.073 16.898 1.00 96.12 83 LYS A C 1
ATOM 599 O O . LYS A 1 83 ? -8.085 -4.742 15.912 1.00 96.12 83 LYS A O 1
ATOM 604 N N . GLY A 1 84 ? -7.681 -3.034 17.326 1.00 97.50 84 GLY A N 1
ATOM 605 C CA . GLY A 1 84 ? -6.461 -2.545 16.678 1.00 97.50 84 GLY A CA 1
ATOM 606 C C . GLY A 1 84 ? -6.712 -1.661 15.456 1.00 97.50 84 GLY A C 1
ATOM 607 O O . GLY A 1 84 ? -7.710 -0.930 15.410 1.00 97.50 84 GLY A O 1
ATOM 608 N N . THR A 1 85 ? -5.788 -1.745 14.494 1.00 98.44 85 THR A N 1
ATOM 609 C CA . THR A 1 85 ? -5.737 -0.898 13.294 1.00 98.44 85 THR A CA 1
ATOM 610 C C . THR A 1 85 ? -5.505 -1.739 12.040 1.00 98.44 85 THR A C 1
ATOM 612 O O . THR A 1 85 ? -4.607 -2.579 12.004 1.00 98.44 85 THR A O 1
ATOM 615 N N . LEU A 1 86 ? -6.275 -1.483 10.986 1.00 98.69 86 LEU A N 1
ATOM 616 C CA . LEU A 1 86 ? -6.093 -2.062 9.657 1.00 98.69 86 LEU A CA 1
ATOM 617 C C . LEU A 1 86 ? -5.695 -0.957 8.676 1.00 98.69 86 LEU A C 1
ATOM 619 O O . LEU A 1 86 ? -6.474 -0.038 8.431 1.00 98.69 86 LEU A O 1
ATOM 623 N N . VAL A 1 87 ? -4.498 -1.064 8.107 1.00 98.75 87 VAL A N 1
ATOM 624 C CA . VAL A 1 87 ? -3.984 -0.188 7.048 1.00 98.75 87 VAL A CA 1
ATOM 625 C C . VAL A 1 87 ? -4.032 -0.946 5.727 1.00 98.75 87 VAL A C 1
ATOM 627 O O . VAL A 1 87 ? -3.555 -2.075 5.648 1.00 98.75 87 VAL A O 1
ATOM 630 N N . VAL A 1 88 ? -4.594 -0.349 4.680 1.00 98.88 88 VAL A N 1
ATOM 631 C CA . VAL A 1 88 ? -4.710 -0.984 3.363 1.00 98.88 88 VAL A CA 1
ATOM 632 C C . VAL A 1 88 ? -4.272 -0.032 2.262 1.00 98.88 88 VAL A C 1
ATOM 634 O O . VAL A 1 88 ? -4.801 1.074 2.157 1.00 98.88 88 VAL A O 1
ATOM 637 N N . ILE A 1 89 ? -3.363 -0.496 1.407 1.00 98.81 89 ILE A N 1
ATOM 638 C CA . ILE A 1 89 ? -3.005 0.126 0.127 1.00 98.81 89 ILE A CA 1
ATOM 639 C C . ILE A 1 89 ? -3.410 -0.867 -0.968 1.00 98.81 89 ILE A C 1
ATOM 641 O O . ILE A 1 89 ? -2.719 -1.870 -1.163 1.00 98.81 89 ILE A O 1
ATOM 645 N N . PRO A 1 90 ? -4.549 -0.663 -1.656 1.00 98.69 90 PRO A N 1
ATOM 646 C CA . PRO A 1 90 ? -5.058 -1.659 -2.593 1.00 98.69 90 PRO A CA 1
ATOM 647 C C . PRO A 1 90 ? -4.150 -1.918 -3.795 1.00 98.69 90 PRO A C 1
ATOM 649 O O . PRO A 1 90 ? -4.113 -3.041 -4.281 1.00 98.69 90 PRO A O 1
ATOM 652 N N . SER A 1 91 ? -3.420 -0.909 -4.272 1.00 98.25 91 SER A N 1
ATOM 653 C CA . SER A 1 91 ? -2.493 -1.058 -5.395 1.00 98.25 91 SER A CA 1
ATOM 654 C C . SER A 1 91 ? -1.246 -0.214 -5.170 1.00 98.25 91 SER A C 1
ATOM 656 O O . SER A 1 91 ? -1.306 1.007 -5.253 1.00 98.25 91 SER A O 1
ATOM 658 N N . ALA A 1 92 ? -0.121 -0.841 -4.847 1.00 98.31 92 ALA A N 1
ATOM 659 C CA . ALA A 1 92 ? 1.150 -0.151 -4.643 1.00 98.31 92 ALA A CA 1
ATOM 660 C C . ALA A 1 92 ? 1.689 0.467 -5.942 1.00 98.31 92 ALA A C 1
ATOM 662 O O . ALA A 1 92 ? 2.252 1.558 -5.911 1.00 98.31 92 ALA A O 1
ATOM 663 N N . ALA A 1 93 ? 1.476 -0.211 -7.070 1.00 97.94 93 ALA A N 1
ATOM 664 C CA . ALA A 1 93 ? 1.933 0.185 -8.395 1.00 97.94 93 ALA A CA 1
ATOM 665 C C . ALA A 1 93 ? 0.751 0.288 -9.380 1.00 97.94 93 ALA A C 1
ATOM 667 O O . ALA A 1 93 ? 0.623 -0.550 -10.279 1.00 97.94 93 ALA A O 1
ATOM 668 N N . PRO A 1 94 ? -0.132 1.298 -9.253 1.00 97.38 94 PRO A N 1
ATOM 669 C CA . PRO A 1 94 ? -1.289 1.431 -10.135 1.00 97.38 94 PRO A CA 1
ATOM 670 C C . PRO A 1 94 ? -0.893 1.541 -11.615 1.00 97.38 94 PRO A C 1
ATOM 672 O O . PRO A 1 94 ? -1.574 0.952 -12.444 1.00 97.38 94 PRO A O 1
ATOM 675 N N . GLN A 1 95 ? 0.246 2.166 -11.958 1.00 96.62 95 GLN A N 1
ATOM 676 C CA . GLN A 1 95 ? 0.690 2.228 -13.360 1.00 96.62 95 GLN A CA 1
ATOM 677 C C . GLN A 1 95 ? 1.035 0.847 -13.935 1.00 96.62 95 GLN A C 1
ATOM 679 O O . GLN A 1 95 ? 0.766 0.584 -15.103 1.00 96.62 95 GLN A O 1
ATOM 684 N N . ALA A 1 96 ? 1.648 -0.029 -13.131 1.00 97.62 96 ALA A N 1
ATOM 685 C CA . ALA A 1 96 ? 1.967 -1.390 -13.555 1.00 97.62 96 ALA A CA 1
ATOM 686 C C . ALA A 1 96 ? 0.682 -2.208 -13.730 1.00 97.62 96 ALA A C 1
ATOM 688 O O . ALA A 1 96 ? 0.5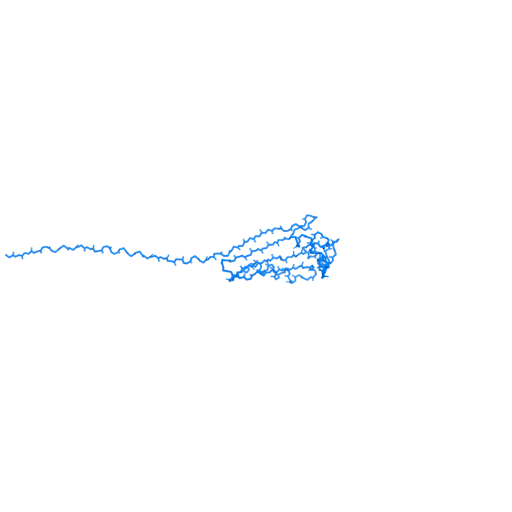47 -2.952 -14.699 1.00 97.62 96 ALA A O 1
ATOM 689 N N . LEU A 1 97 ? -0.268 -2.051 -12.799 1.00 97.56 97 LEU A N 1
ATOM 690 C CA . LEU A 1 97 ? -1.567 -2.724 -12.838 1.00 97.56 97 LEU A CA 1
ATOM 691 C C . LEU A 1 97 ? -2.382 -2.315 -14.070 1.00 97.56 97 LEU A C 1
ATOM 693 O O . LEU A 1 97 ? -2.896 -3.187 -14.765 1.00 97.56 97 LEU A O 1
ATOM 697 N N . ASP A 1 98 ? -2.440 -1.017 -14.375 1.00 96.69 98 ASP A N 1
ATOM 698 C CA . ASP A 1 98 ? -3.120 -0.493 -15.565 1.00 96.69 98 ASP A CA 1
ATOM 699 C C . ASP A 1 98 ? -2.457 -0.979 -16.865 1.00 96.69 98 ASP A C 1
ATOM 701 O O . ASP A 1 98 ? -3.140 -1.257 -17.851 1.00 96.69 98 ASP A O 1
ATOM 705 N N . ALA A 1 99 ? -1.128 -1.122 -16.864 1.00 96.94 99 ALA A N 1
ATOM 706 C CA . ALA A 1 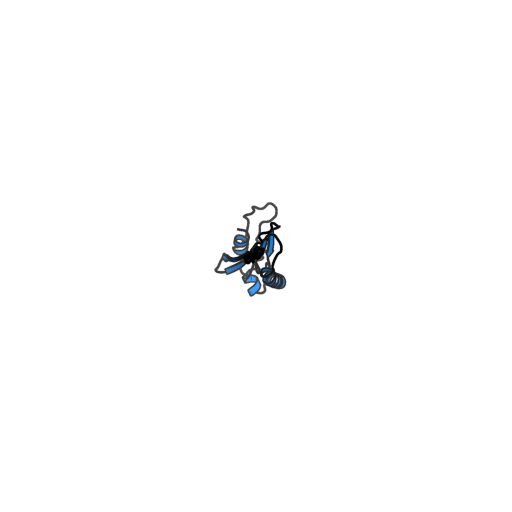99 ? -0.374 -1.665 -17.991 1.00 96.94 99 ALA A CA 1
ATOM 707 C C . ALA A 1 99 ? -0.451 -3.201 -18.103 1.00 96.94 99 ALA A C 1
ATOM 709 O O . ALA A 1 99 ? -0.085 -3.752 -19.142 1.00 96.94 99 ALA A O 1
ATOM 710 N N . GLY A 1 100 ? -0.901 -3.903 -17.056 1.00 97.88 100 GLY A N 1
ATOM 711 C CA . GLY A 1 100 ? -0.884 -5.365 -16.988 1.00 97.88 100 GLY A CA 1
ATOM 712 C C . GLY A 1 100 ? 0.530 -5.954 -17.015 1.00 97.88 100 GLY A C 1
ATOM 713 O O . GLY A 1 100 ? 0.732 -7.035 -17.569 1.00 97.88 100 GLY A O 1
ATOM 714 N N . THR A 1 101 ? 1.517 -5.237 -16.469 1.00 98.31 101 THR A N 1
ATOM 715 C CA . THR A 1 101 ? 2.933 -5.630 -16.492 1.00 98.31 101 THR A CA 1
ATOM 716 C C . THR A 1 101 ? 3.490 -5.844 -15.094 1.00 98.31 101 THR A C 1
ATOM 718 O O . THR A 1 101 ? 3.106 -5.177 -14.136 1.00 98.31 101 THR A O 1
ATOM 721 N N . ARG A 1 102 ? 4.476 -6.738 -14.975 1.00 98.00 102 ARG A N 1
ATOM 722 C CA . ARG A 1 102 ? 5.222 -6.941 -13.726 1.00 98.00 102 ARG A CA 1
ATOM 723 C C . ARG A 1 102 ? 5.884 -5.669 -13.211 1.00 98.00 102 ARG A C 1
ATOM 725 O O . ARG A 1 102 ? 5.920 -5.416 -12.011 1.00 98.00 102 ARG A O 1
ATOM 732 N N . GLU A 1 103 ? 6.462 -4.909 -14.129 1.00 98.12 103 GLU A N 1
ATOM 733 C CA . GLU A 1 103 ? 7.266 -3.731 -13.837 1.00 98.12 103 GLU A CA 1
ATOM 734 C C . GLU A 1 103 ? 6.443 -2.456 -13.983 1.00 98.12 103 GLU A C 1
ATOM 736 O O . GLU A 1 103 ? 5.547 -2.371 -14.826 1.00 98.12 103 GLU A O 1
ATOM 741 N N . ILE A 1 104 ? 6.786 -1.454 -13.177 1.00 97.25 104 ILE A N 1
ATOM 742 C CA . ILE A 1 104 ? 6.309 -0.090 -13.355 1.00 97.25 104 ILE A CA 1
ATOM 743 C C . ILE A 1 104 ? 7.011 0.476 -14.594 1.00 97.25 104 ILE A C 1
ATOM 745 O O . ILE A 1 104 ? 8.248 0.462 -14.645 1.00 97.25 104 ILE A O 1
ATOM 749 N N . PRO A 1 105 ? 6.270 1.008 -15.580 1.00 93.75 105 PRO A N 1
ATOM 750 C CA . PRO A 1 105 ? 6.879 1.699 -16.706 1.00 93.75 105 PRO A CA 1
ATOM 751 C C . PRO A 1 105 ? 7.880 2.759 -16.223 1.00 93.75 105 PRO A C 1
ATOM 753 O O . PRO A 1 105 ? 7.532 3.621 -15.424 1.00 93.75 105 PRO A O 1
ATOM 756 N N . LEU A 1 106 ? 9.121 2.691 -16.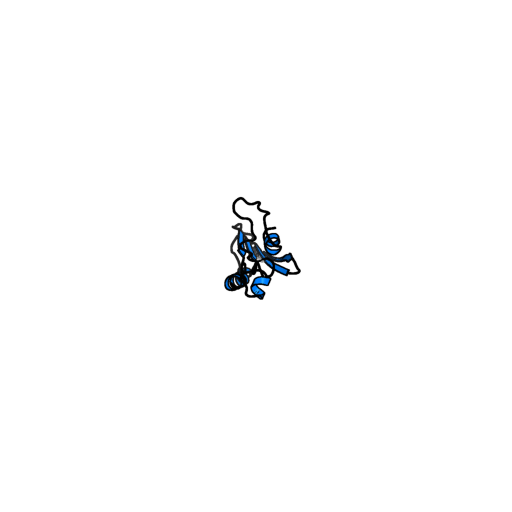716 1.00 91.94 106 LEU A N 1
ATOM 757 C CA . LEU A 1 106 ? 10.243 3.587 -16.381 1.00 91.94 106 LEU A CA 1
ATOM 758 C C . LEU A 1 106 ? 10.850 3.455 -14.966 1.00 91.94 106 LEU A C 1
ATOM 760 O O . LEU A 1 106 ? 11.948 3.968 -14.763 1.00 91.94 106 LEU A O 1
ATOM 764 N N . GLU A 1 107 ? 10.214 2.760 -14.015 1.00 95.25 107 GLU A N 1
ATOM 765 C CA . GLU A 1 107 ? 10.764 2.534 -12.657 1.00 95.25 107 GLU A CA 1
ATOM 766 C C . GLU A 1 107 ? 11.181 1.074 -12.387 1.00 95.25 107 GLU A C 1
ATOM 768 O O . GLU A 1 107 ? 11.874 0.797 -11.405 1.00 95.25 107 GLU A O 1
ATOM 773 N N . GLY A 1 108 ? 10.796 0.134 -13.256 1.00 97.00 108 GLY A N 1
ATOM 774 C CA . GLY A 1 108 ? 11.197 -1.269 -13.163 1.00 97.00 108 GLY A CA 1
ATOM 775 C C . GLY A 1 108 ? 10.423 -2.058 -12.103 1.00 97.00 108 GLY A C 1
ATOM 776 O O . GLY A 1 108 ? 9.253 -1.801 -11.812 1.00 97.00 108 GLY A O 1
ATOM 777 N N . ASN A 1 109 ? 11.057 -3.088 -11.545 1.00 98.00 109 ASN A N 1
ATOM 778 C CA . ASN A 1 109 ? 10.416 -3.989 -10.591 1.00 98.00 109 ASN A CA 1
ATOM 779 C C . ASN A 1 109 ? 10.314 -3.352 -9.194 1.00 98.00 109 ASN A C 1
ATOM 781 O O . ASN A 1 109 ? 11.300 -3.325 -8.461 1.00 98.00 109 ASN A O 1
ATOM 785 N N . LEU A 1 110 ? 9.107 -2.947 -8.779 1.00 97.81 110 LEU A N 1
ATOM 786 C CA . LEU A 1 110 ? 8.880 -2.322 -7.467 1.00 97.81 110 LEU A CA 1
ATOM 787 C C . LEU A 1 110 ? 9.423 -3.160 -6.295 1.00 97.81 110 LEU A C 1
ATOM 789 O O . LEU A 1 110 ? 10.011 -2.627 -5.361 1.00 97.81 110 LEU A O 1
ATOM 793 N N . ASN A 1 111 ? 9.316 -4.490 -6.362 1.00 97.44 111 ASN A N 1
ATOM 794 C CA . ASN A 1 111 ? 9.822 -5.392 -5.321 1.00 97.44 111 ASN A CA 1
ATOM 795 C C . ASN A 1 111 ? 11.359 -5.567 -5.346 1.00 97.44 111 ASN A C 1
ATOM 797 O O . ASN A 1 111 ? 11.897 -6.523 -4.784 1.00 97.44 111 ASN A O 1
ATOM 801 N N . ARG A 1 112 ? 12.081 -4.708 -6.064 1.00 97.38 112 ARG A N 1
ATOM 802 C CA . ARG A 1 112 ? 13.546 -4.575 -6.035 1.00 97.38 112 ARG A CA 1
ATOM 803 C C . ARG A 1 112 ? 13.991 -3.157 -5.687 1.00 97.38 112 ARG A C 1
ATOM 805 O O . ARG A 1 112 ? 15.185 -2.895 -5.652 1.00 97.38 112 ARG A O 1
ATOM 812 N N . ASN A 1 113 ? 13.034 -2.278 -5.405 1.00 97.19 113 ASN A N 1
ATOM 813 C CA . ASN A 1 113 ? 13.262 -0.853 -5.229 1.00 97.19 113 ASN A CA 1
ATOM 814 C C . ASN A 1 113 ? 13.215 -0.411 -3.756 1.00 97.19 113 ASN A C 1
ATOM 816 O O . ASN A 1 113 ? 13.402 0.771 -3.472 1.00 97.19 113 ASN A O 1
ATOM 820 N N . PHE A 1 114 ? 12.954 -1.337 -2.830 1.00 97.44 114 PHE A N 1
ATOM 821 C CA . PHE A 1 114 ? 12.990 -1.104 -1.385 1.00 97.44 114 PHE A CA 1
ATOM 822 C C . PHE A 1 114 ? 14.358 -1.472 -0.792 1.00 97.44 114 PHE A C 1
ATOM 824 O O . PHE A 1 114 ? 15.047 -2.309 -1.382 1.00 97.44 114 PHE A O 1
ATOM 831 N N . PRO A 1 115 ? 14.720 -0.921 0.384 1.00 97.00 115 PRO A N 1
ATOM 832 C CA . PRO A 1 115 ? 15.982 -1.238 1.037 1.00 97.00 115 PRO A CA 1
ATOM 833 C C . PRO A 1 115 ? 16.147 -2.732 1.321 1.00 97.00 115 PRO A C 1
ATOM 835 O O . PRO A 1 115 ? 15.251 -3.392 1.861 1.00 97.00 115 PRO A O 1
ATOM 838 N N . GLY A 1 116 ? 17.325 -3.251 0.998 1.00 93.62 116 GLY A N 1
ATOM 839 C CA . GLY A 1 116 ? 17.761 -4.594 1.345 1.00 93.62 116 GLY A CA 1
ATOM 840 C C . GLY A 1 116 ? 18.282 -4.715 2.780 1.00 93.62 116 GLY A C 1
ATOM 841 O O . GLY A 1 116 ? 18.422 -3.752 3.535 1.00 93.62 116 GLY A O 1
ATOM 842 N N . VAL A 1 117 ? 18.616 -5.946 3.168 1.00 93.50 117 VAL A N 1
ATOM 843 C CA . VAL A 1 117 ? 19.228 -6.222 4.475 1.00 93.50 117 VAL A CA 1
ATOM 844 C C . VAL A 1 117 ? 20.601 -5.553 4.557 1.00 93.50 117 VAL A C 1
ATOM 846 O O . VAL A 1 117 ? 21.478 -5.830 3.745 1.00 93.50 117 VAL A O 1
ATOM 849 N N . GLY A 1 118 ? 20.795 -4.713 5.575 1.00 94.75 118 GLY A N 1
ATOM 850 C CA . GLY A 1 118 ? 22.053 -3.996 5.807 1.00 94.75 118 GLY A CA 1
ATOM 851 C C . GLY A 1 118 ? 22.193 -2.684 5.031 1.00 94.75 118 GLY A C 1
ATOM 852 O O . GLY A 1 118 ? 23.174 -1.973 5.239 1.00 94.75 118 GLY A O 1
ATOM 853 N N . GLU A 1 119 ? 21.223 -2.335 4.184 1.00 93.94 119 GLU A N 1
ATOM 854 C CA . GLU A 1 119 ? 21.168 -1.028 3.529 1.00 93.94 119 GLU A CA 1
ATOM 855 C C . GLU A 1 119 ? 20.550 0.032 4.451 1.00 93.94 119 GLU A C 1
ATOM 857 O O . GLU A 1 119 ? 19.890 -0.272 5.448 1.00 93.94 119 GLU A O 1
ATOM 862 N N . SER A 1 120 ? 20.761 1.309 4.116 1.00 93.19 120 SER A N 1
ATOM 863 C CA . SER A 1 120 ? 20.052 2.399 4.791 1.00 93.19 120 SER A CA 1
ATOM 864 C C . SER A 1 120 ? 18.548 2.236 4.595 1.00 93.19 120 SER A C 1
ATOM 866 O O . SER A 1 120 ? 18.099 2.003 3.477 1.00 93.19 120 SER A O 1
ATOM 868 N N . ILE A 1 121 ? 17.749 2.471 5.639 1.00 90.31 121 ILE A N 1
ATOM 869 C CA . ILE A 1 121 ? 16.281 2.413 5.545 1.00 90.31 121 ILE A CA 1
ATOM 870 C C . ILE A 1 121 ? 15.704 3.418 4.535 1.00 90.31 121 ILE A C 1
ATOM 872 O O . ILE A 1 121 ? 14.562 3.292 4.122 1.00 90.31 121 ILE A O 1
ATOM 876 N N . THR A 1 122 ? 16.488 4.409 4.115 1.00 92.06 122 THR A N 1
ATOM 877 C CA . THR A 1 122 ? 16.112 5.398 3.098 1.00 92.06 122 THR A CA 1
ATOM 878 C C . THR A 1 122 ? 16.560 5.034 1.678 1.00 92.06 122 THR A C 1
ATOM 880 O O . THR A 1 122 ? 16.249 5.772 0.744 1.00 92.06 122 THR A O 1
ATOM 883 N N . ALA A 1 123 ? 17.288 3.927 1.488 1.00 94.62 123 ALA A N 1
ATOM 884 C CA . ALA A 1 123 ? 17.844 3.500 0.203 1.00 94.62 123 ALA A CA 1
ATOM 885 C C . ALA A 1 123 ? 16.770 2.883 -0.713 1.00 94.62 123 ALA A C 1
ATOM 887 O O . ALA A 1 123 ? 16.753 1.687 -0.978 1.00 94.62 123 ALA A O 1
ATOM 888 N N . THR A 1 124 ? 15.846 3.719 -1.182 1.00 96.62 124 THR A N 1
ATOM 889 C CA . THR A 1 124 ? 14.829 3.351 -2.178 1.00 96.62 124 THR A CA 1
ATOM 890 C C . THR A 1 124 ? 15.258 3.773 -3.584 1.00 96.62 124 THR A C 1
ATOM 892 O O . THR A 1 124 ? 16.039 4.711 -3.745 1.00 96.62 124 THR A O 1
ATOM 895 N N . THR A 1 125 ? 14.735 3.099 -4.613 1.00 96.38 125 THR A N 1
ATOM 896 C CA . THR A 1 125 ? 14.949 3.460 -6.027 1.00 96.38 125 THR A CA 1
ATOM 897 C C . THR A 1 125 ? 13.617 3.758 -6.715 1.00 96.38 125 THR A C 1
ATOM 899 O O . THR A 1 125 ? 12.695 2.954 -6.667 1.00 96.38 125 THR A O 1
ATOM 902 N N . GLY A 1 126 ? 13.510 4.895 -7.402 1.00 95.75 126 GLY A N 1
ATOM 903 C CA . GLY A 1 126 ? 12.271 5.297 -8.077 1.00 95.75 126 GLY A CA 1
ATOM 904 C C . GLY A 1 126 ? 11.224 5.895 -7.131 1.00 95.75 126 GLY A C 1
ATOM 905 O O . GLY A 1 126 ? 11.196 5.619 -5.929 1.00 95.75 126 GLY A O 1
ATOM 906 N N . SER A 1 127 ? 10.362 6.753 -7.678 1.00 96.81 127 SER A N 1
ATOM 907 C CA . SER A 1 127 ? 9.435 7.558 -6.879 1.00 96.81 127 SER A CA 1
ATOM 908 C C . SER A 1 127 ? 8.368 6.735 -6.164 1.00 96.81 127 SER A C 1
ATOM 910 O O . SER A 1 127 ? 7.983 7.094 -5.050 1.00 96.81 127 SER A O 1
ATOM 912 N N . THR A 1 128 ? 7.945 5.608 -6.739 1.00 97.06 128 THR A N 1
ATOM 913 C CA . THR A 1 128 ? 6.919 4.754 -6.129 1.00 97.06 128 THR A CA 1
ATOM 914 C C . THR A 1 128 ? 7.405 4.133 -4.820 1.00 97.06 128 THR A C 1
ATOM 916 O O . THR A 1 128 ? 6.717 4.221 -3.803 1.00 97.06 128 THR A O 1
ATOM 919 N N . ALA A 1 129 ? 8.608 3.548 -4.809 1.00 97.31 129 ALA A N 1
ATOM 920 C CA . ALA A 1 129 ? 9.170 2.949 -3.600 1.00 97.31 129 ALA A CA 1
ATOM 921 C C . ALA A 1 129 ? 9.473 4.010 -2.537 1.00 97.31 129 ALA A C 1
ATOM 923 O O . ALA A 1 129 ? 9.126 3.814 -1.375 1.00 97.31 129 ALA A O 1
ATOM 924 N N . THR A 1 130 ? 10.049 5.153 -2.932 1.00 96.94 130 THR A N 1
ATOM 925 C CA . THR A 1 130 ? 10.316 6.266 -2.009 1.00 96.94 130 THR A CA 1
ATOM 926 C C . THR A 1 130 ? 9.041 6.766 -1.336 1.00 96.94 130 THR A C 1
ATOM 928 O O . THR A 1 130 ? 9.037 6.967 -0.127 1.00 96.94 130 THR A O 1
ATOM 931 N N . ALA A 1 131 ? 7.952 6.940 -2.088 1.00 96.81 131 ALA A N 1
ATOM 932 C CA . ALA A 1 131 ? 6.701 7.455 -1.542 1.00 96.81 131 ALA A CA 1
ATOM 933 C C . ALA A 1 131 ? 5.991 6.463 -0.606 1.00 96.81 131 ALA A C 1
ATOM 935 O O . ALA A 1 131 ? 5.401 6.874 0.389 1.00 96.81 131 ALA A O 1
ATOM 936 N N . LEU A 1 132 ? 6.042 5.164 -0.914 1.00 96.56 132 LEU A N 1
ATOM 937 C CA . LEU A 1 132 ? 5.442 4.117 -0.078 1.00 96.56 132 LEU A CA 1
ATOM 938 C C . LEU A 1 132 ? 6.219 3.855 1.218 1.00 96.56 132 LEU A C 1
ATOM 940 O O . LEU A 1 132 ? 5.651 3.313 2.164 1.00 96.56 132 LEU A O 1
ATOM 944 N N . TRP A 1 133 ? 7.508 4.193 1.240 1.00 95.00 133 TRP A N 1
ATOM 945 C CA . TRP A 1 133 ? 8.430 3.911 2.342 1.00 95.00 133 TRP A CA 1
ATOM 946 C C . TRP A 1 133 ? 8.706 5.124 3.250 1.00 95.00 133 TRP A C 1
ATOM 948 O O . TRP A 1 133 ? 9.524 5.027 4.166 1.00 95.00 133 TRP A O 1
ATOM 958 N N . ALA A 1 134 ? 8.071 6.265 2.962 1.00 86.00 134 ALA A N 1
ATOM 959 C CA . ALA A 1 134 ? 8.269 7.542 3.650 1.00 86.00 134 ALA A CA 1
ATOM 960 C C . ALA A 1 134 ? 7.575 7.637 5.019 1.00 86.00 134 ALA A C 1
ATOM 962 O O . ALA A 1 134 ? 6.542 6.961 5.233 1.00 86.00 134 ALA A O 1
#

Secondary structure (DSSP, 8-state):
---PPP-------------------PPEEEEEEEE-STT-EEEEEEEE-SS---EEEEE--SSTT-HHHHHHHHHHTT---SSSEEEEES-S-HHHHHHT-SSBTTTB-GGGSS--TTS-TT---SHHHHHHT-

Radius of gyration: 28.65 Å; chains: 1; bounding box: 93×24×83 Å